Protein AF-A0A3Q0EEE9-F1 (afdb_monomer)

Radius of gyration: 18.24 Å; Cα contacts (8 Å, |Δi|>4): 40; chains: 1; bounding box: 27×54×54 Å

Structure (mmCIF, N/CA/C/O backbone):
data_AF-A0A3Q0EEE9-F1
#
_entry.id   AF-A0A3Q0EEE9-F1
#
loop_
_atom_site.group_PDB
_atom_site.id
_atom_site.type_symbol
_atom_site.label_atom_id
_atom_site.label_alt_id
_atom_site.label_comp_id
_atom_site.label_asym_id
_atom_site.label_entity_id
_atom_site.label_seq_id
_atom_site.pdbx_PDB_ins_code
_atom_site.Cartn_x
_atom_site.Cartn_y
_atom_site.Cartn_z
_atom_site.occupancy
_atom_site.B_iso_or_equiv
_atom_site.auth_seq_id
_atom_site.auth_comp_id
_atom_site.auth_asym_id
_atom_site.auth_atom_id
_atom_site.pdbx_PDB_model_num
ATOM 1 N N . MET A 1 1 ? -5.743 -3.973 42.461 1.00 39.34 1 MET A N 1
ATOM 2 C CA . MET A 1 1 ? -4.928 -4.333 41.282 1.00 39.34 1 MET A CA 1
ATOM 3 C C . MET A 1 1 ? -5.878 -4.457 40.107 1.00 39.34 1 MET A C 1
ATOM 5 O O . MET A 1 1 ? -6.543 -5.474 39.976 1.00 39.34 1 MET A O 1
ATOM 9 N N . THR A 1 2 ? -6.048 -3.391 39.333 1.00 46.34 2 THR A N 1
ATOM 10 C CA . THR A 1 2 ? -6.748 -3.474 38.049 1.00 46.34 2 THR A CA 1
ATOM 11 C C . THR A 1 2 ? -5.802 -4.175 37.072 1.00 46.34 2 THR A C 1
ATOM 13 O O . THR A 1 2 ? -4.642 -3.766 36.977 1.00 46.34 2 THR A O 1
ATOM 16 N N . PRO A 1 3 ? -6.216 -5.259 36.394 1.00 54.03 3 PRO A N 1
ATOM 17 C CA . PRO A 1 3 ? -5.435 -5.798 35.292 1.00 54.03 3 PRO A CA 1
ATOM 18 C C . PRO A 1 3 ? -5.280 -4.666 34.283 1.00 54.03 3 PRO A C 1
ATOM 20 O O . PRO A 1 3 ? -6.281 -4.068 33.888 1.00 54.03 3 PRO A O 1
ATOM 23 N N . GLY A 1 4 ? -4.035 -4.307 33.967 1.00 54.41 4 GLY A N 1
ATOM 24 C CA . GLY A 1 4 ? -3.747 -3.186 33.084 1.00 54.41 4 GLY A CA 1
ATOM 25 C C . GLY A 1 4 ? -4.574 -3.309 31.813 1.00 54.41 4 GLY A C 1
ATOM 26 O O . GLY A 1 4 ? -4.531 -4.354 31.157 1.00 54.41 4 GLY A O 1
ATOM 27 N N . SER A 1 5 ? -5.328 -2.256 31.484 1.00 62.38 5 SER A N 1
ATOM 28 C CA . SER A 1 5 ? -5.763 -2.033 30.111 1.00 62.38 5 SER A CA 1
ATOM 29 C C . SER A 1 5 ? -4.515 -2.174 29.263 1.00 62.38 5 SER A C 1
ATOM 31 O O . SER A 1 5 ? -3.617 -1.336 29.312 1.00 62.38 5 SER A O 1
ATOM 33 N N . ARG A 1 6 ? -4.408 -3.288 28.543 1.00 60.50 6 ARG A N 1
ATOM 34 C CA . ARG A 1 6 ? -3.514 -3.347 27.405 1.00 60.50 6 ARG A CA 1
ATOM 35 C C . ARG A 1 6 ? -4.089 -2.312 26.455 1.00 60.50 6 ARG A C 1
ATOM 37 O O . ARG A 1 6 ? -5.099 -2.592 25.815 1.00 60.50 6 ARG A O 1
ATOM 44 N N . ASP A 1 7 ? -3.480 -1.134 26.405 1.00 61.91 7 ASP A N 1
ATOM 45 C CA . ASP A 1 7 ? -3.603 -0.231 25.269 1.00 61.91 7 ASP A CA 1
ATOM 46 C C . ASP A 1 7 ? -3.013 -0.977 24.066 1.00 61.91 7 ASP A C 1
ATOM 48 O O . ASP A 1 7 ? -1.876 -0.765 23.651 1.00 61.91 7 ASP A O 1
ATOM 52 N N . MET A 1 8 ? -3.764 -1.949 23.540 1.00 59.28 8 MET A N 1
ATOM 53 C CA . MET A 1 8 ? -3.572 -2.438 22.187 1.00 59.28 8 MET A CA 1
ATOM 54 C C . MET A 1 8 ? -3.991 -1.266 21.317 1.00 59.28 8 MET A C 1
ATOM 56 O O . MET A 1 8 ? -5.168 -1.138 20.984 1.00 59.28 8 MET A O 1
ATOM 60 N N . GLY A 1 9 ? -3.043 -0.354 21.076 1.00 67.19 9 GLY A N 1
ATOM 61 C CA . GLY A 1 9 ? -3.235 0.796 20.206 1.00 67.19 9 GLY A CA 1
ATOM 62 C C . GLY A 1 9 ? -3.987 0.341 18.964 1.00 67.19 9 GLY A C 1
ATOM 63 O O . GLY A 1 9 ? -3.634 -0.677 18.367 1.00 67.19 9 GLY A O 1
ATOM 64 N N . LEU A 1 10 ? -5.091 1.025 18.663 1.00 75.38 10 LEU A N 1
ATOM 65 C CA . LEU A 1 10 ? -5.977 0.662 17.567 1.00 75.38 10 LEU A CA 1
ATOM 66 C C . LEU A 1 10 ? -5.142 0.546 16.289 1.00 75.38 10 LEU A C 1
ATOM 68 O O . LEU A 1 10 ? -4.593 1.546 15.835 1.00 75.38 10 LEU A O 1
ATOM 72 N N . LEU A 1 11 ? -5.034 -0.664 15.738 1.00 82.56 1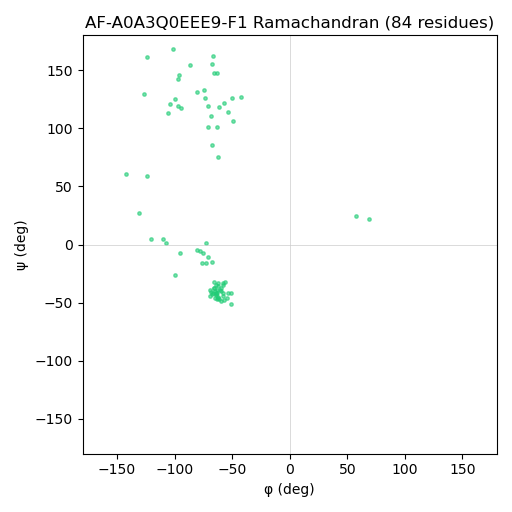1 LEU A N 1
ATOM 73 C CA . LEU A 1 11 ? -4.306 -0.899 14.498 1.00 82.56 11 LEU A CA 1
ATOM 74 C C . LEU A 1 11 ? -4.978 -0.090 13.386 1.00 82.56 11 LEU A C 1
ATOM 76 O O . LEU A 1 11 ? -6.150 -0.301 13.071 1.00 82.56 11 LEU A O 1
ATOM 80 N N . THR A 1 12 ? -4.238 0.841 12.802 1.00 85.88 12 THR A N 1
ATOM 81 C CA . THR A 1 12 ? -4.715 1.698 11.723 1.00 85.88 12 THR A CA 1
ATOM 82 C C . THR A 1 12 ? -4.200 1.209 10.376 1.00 85.88 12 THR A C 1
ATOM 84 O O . THR A 1 12 ? -3.282 0.396 10.281 1.00 85.88 12 THR A O 1
ATOM 87 N N . PHE A 1 13 ? -4.757 1.757 9.294 1.00 86.94 13 PHE A N 1
ATOM 88 C CA . PHE A 1 13 ? -4.244 1.485 7.953 1.00 86.94 13 PHE A CA 1
ATOM 89 C C . PHE A 1 13 ? -2.767 1.869 7.802 1.00 86.94 13 PHE A C 1
ATOM 91 O O . PHE A 1 13 ? -2.036 1.154 7.128 1.00 86.94 13 PHE A O 1
ATOM 98 N N . LYS A 1 14 ? -2.305 2.921 8.494 1.00 87.25 14 LYS A N 1
ATOM 99 C CA . LYS A 1 14 ? -0.902 3.354 8.438 1.00 87.25 14 LYS A CA 1
ATOM 100 C C . LYS A 1 14 ? 0.071 2.299 8.960 1.00 87.25 14 LYS A C 1
ATOM 102 O O . LYS A 1 14 ? 1.172 2.184 8.437 1.00 87.25 14 LYS A O 1
ATOM 107 N N . ASP A 1 15 ? -0.353 1.509 9.942 1.00 89.56 15 ASP A N 1
ATOM 108 C CA . ASP A 1 15 ? 0.485 0.482 10.568 1.00 89.56 15 ASP A CA 1
ATOM 109 C C . ASP A 1 15 ? 0.718 -0.731 9.654 1.00 89.56 15 ASP A C 1
ATOM 111 O O . ASP A 1 15 ? 1.613 -1.537 9.898 1.00 89.56 15 ASP A O 1
ATOM 115 N N . VAL A 1 16 ? -0.082 -0.871 8.592 1.00 90.25 16 VAL A N 1
ATOM 116 C CA . VAL A 1 16 ? -0.016 -1.988 7.635 1.00 90.25 16 VAL A CA 1
ATOM 117 C C . VAL A 1 16 ? 0.252 -1.530 6.201 1.00 90.25 16 VAL A C 1
ATOM 119 O O . VAL A 1 16 ? 0.216 -2.340 5.272 1.00 90.25 16 VAL A O 1
ATOM 122 N N . THR A 1 17 ? 0.496 -0.239 5.982 1.00 90.50 17 THR A N 1
ATOM 123 C CA . THR A 1 17 ? 0.825 0.304 4.662 1.00 90.50 17 THR A CA 1
ATOM 124 C C . THR A 1 17 ? 2.313 0.449 4.458 1.00 90.50 17 THR A C 1
ATOM 126 O O . THR A 1 17 ? 3.040 0.839 5.365 1.00 90.50 17 THR A O 1
ATOM 129 N N . ILE A 1 18 ? 2.736 0.236 3.217 1.00 90.50 18 ILE A N 1
ATOM 130 C CA . ILE A 1 18 ? 4.052 0.653 2.748 1.00 90.50 18 ILE A CA 1
ATOM 131 C C . ILE A 1 18 ? 3.853 1.957 1.974 1.00 90.50 18 ILE A C 1
ATOM 133 O O . ILE A 1 18 ? 3.030 2.028 1.055 1.00 90.50 18 ILE A O 1
ATOM 137 N N . GLU A 1 19 ? 4.581 2.996 2.360 1.00 88.62 19 GLU A N 1
ATOM 138 C CA . GLU A 1 19 ? 4.623 4.261 1.634 1.00 88.62 19 GLU A CA 1
ATOM 139 C C . GLU A 1 19 ? 5.945 4.335 0.876 1.00 88.62 19 GLU A C 1
ATOM 141 O O . GLU A 1 19 ? 7.007 4.256 1.484 1.00 88.62 19 GLU A O 1
ATOM 146 N N . PHE A 1 20 ? 5.862 4.471 -0.446 1.00 89.56 20 PHE A N 1
ATOM 147 C CA . PHE A 1 20 ? 7.015 4.745 -1.297 1.00 89.56 20 PHE A CA 1
ATOM 148 C C . PHE A 1 20 ? 7.091 6.244 -1.588 1.00 89.56 20 PHE A C 1
ATOM 150 O O . PHE A 1 20 ? 6.058 6.890 -1.819 1.00 89.56 20 PHE A O 1
ATOM 157 N N . SER A 1 21 ? 8.303 6.795 -1.628 1.00 89.06 21 SER A N 1
ATOM 158 C CA . SER A 1 21 ? 8.541 8.077 -2.292 1.00 89.06 21 SER A CA 1
ATOM 159 C C . SER A 1 21 ? 8.330 7.941 -3.813 1.00 89.06 21 SER A C 1
ATOM 161 O O . SER A 1 21 ? 8.327 6.823 -4.338 1.00 89.06 21 SER A O 1
ATOM 163 N N . PRO A 1 22 ? 8.137 9.048 -4.554 1.00 87.19 22 PRO A N 1
ATOM 164 C CA . PRO A 1 22 ? 8.088 9.004 -6.016 1.00 87.19 22 PRO A CA 1
ATOM 165 C C . PRO A 1 22 ? 9.323 8.328 -6.630 1.00 87.19 22 PRO A C 1
ATOM 167 O O . PRO A 1 22 ? 9.188 7.489 -7.513 1.00 87.19 22 PRO A O 1
ATOM 170 N N . GLU A 1 23 ? 10.511 8.628 -6.105 1.00 91.50 23 GLU A N 1
ATOM 171 C CA . GLU A 1 23 ? 11.787 8.088 -6.579 1.00 91.50 23 GLU A CA 1
ATOM 172 C C . GLU A 1 23 ? 11.898 6.580 -6.303 1.00 91.50 23 GLU A C 1
ATOM 174 O O . GLU A 1 23 ? 12.310 5.812 -7.173 1.00 91.50 23 GLU A O 1
ATOM 179 N N . GLU A 1 24 ? 11.483 6.127 -5.115 1.00 93.44 24 GLU A N 1
ATOM 180 C CA . GLU A 1 24 ? 11.450 4.697 -4.783 1.00 93.44 24 GLU A CA 1
ATOM 181 C C . GLU A 1 24 ? 10.431 3.948 -5.642 1.00 93.44 24 GLU A C 1
ATOM 183 O O . GLU A 1 24 ? 10.681 2.821 -6.068 1.00 93.44 24 GLU A O 1
ATOM 188 N N . TRP A 1 25 ? 9.289 4.577 -5.927 1.00 90.75 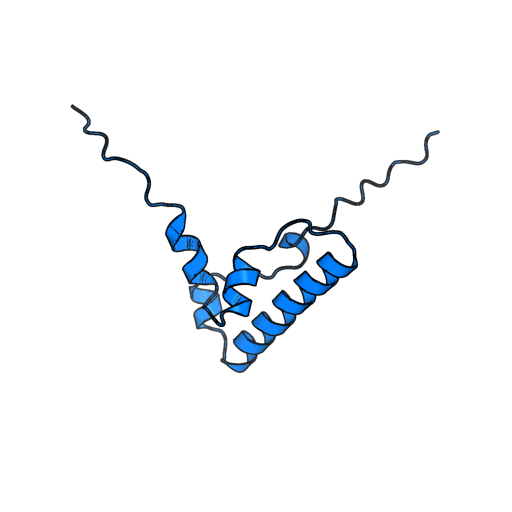25 TRP A N 1
ATOM 189 C CA . TRP A 1 25 ? 8.273 3.990 -6.784 1.00 90.75 25 TRP A CA 1
ATOM 190 C C . TR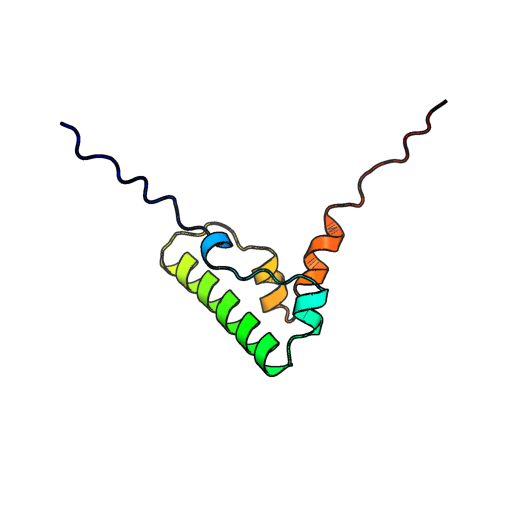P A 1 25 ? 8.745 3.846 -8.235 1.00 90.75 25 TRP A C 1
ATOM 192 O O . TRP A 1 25 ? 8.479 2.827 -8.881 1.00 90.75 25 TRP A O 1
ATOM 202 N N . GLU A 1 26 ? 9.442 4.852 -8.768 1.00 90.94 26 GLU A N 1
ATOM 203 C CA . GLU A 1 26 ? 10.018 4.797 -10.113 1.00 90.94 26 GLU A CA 1
ATOM 204 C C . GLU A 1 26 ? 10.976 3.615 -10.270 1.00 90.94 26 GLU A C 1
ATOM 206 O O . GLU A 1 26 ? 10.963 2.963 -11.315 1.00 90.9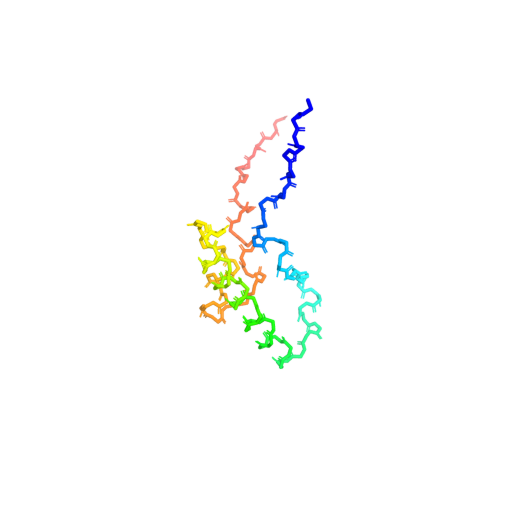4 26 GLU A O 1
ATOM 211 N N . CYS A 1 27 ? 11.702 3.270 -9.204 1.00 94.56 27 CYS A N 1
ATOM 212 C CA . CYS A 1 27 ? 12.591 2.111 -9.154 1.00 94.56 27 CYS A CA 1
ATOM 213 C C . CYS A 1 27 ? 11.865 0.751 -9.121 1.00 94.56 27 CYS A C 1
ATOM 215 O O . CYS A 1 27 ? 12.526 -0.276 -9.257 1.00 94.56 27 CYS A O 1
ATOM 217 N N . LEU A 1 28 ? 10.539 0.708 -8.926 1.00 93.88 28 LEU A N 1
ATOM 218 C CA . LEU A 1 28 ? 9.785 -0.547 -8.900 1.00 93.88 28 LEU A CA 1
ATOM 219 C C . LEU A 1 28 ? 9.481 -1.062 -10.305 1.00 93.88 28 LEU A C 1
ATOM 221 O O . LEU A 1 28 ? 8.864 -0.361 -11.118 1.00 93.88 28 LEU A O 1
ATOM 225 N N . ASP A 1 29 ? 9.765 -2.342 -10.528 1.00 96.00 29 ASP A N 1
ATOM 226 C CA . ASP A 1 29 ? 9.375 -3.041 -11.748 1.00 96.00 29 ASP A CA 1
ATOM 227 C C . ASP A 1 29 ? 7.844 -3.206 -11.836 1.00 96.00 29 ASP A C 1
ATOM 229 O O . ASP A 1 29 ? 7.150 -3.291 -10.811 1.00 96.00 29 ASP A O 1
ATOM 233 N N . PRO A 1 30 ? 7.268 -3.346 -13.047 1.00 93.69 30 PRO A N 1
ATOM 234 C CA . PRO A 1 30 ? 5.826 -3.530 -13.213 1.00 93.69 30 PRO A CA 1
ATOM 235 C C . PRO A 1 30 ? 5.207 -4.648 -12.345 1.00 93.69 30 PRO A C 1
ATOM 237 O O . PRO A 1 30 ? 4.150 -4.410 -11.751 1.00 93.69 30 PRO A O 1
ATOM 240 N N . PRO A 1 31 ? 5.832 -5.835 -12.175 1.00 95.62 31 PRO A N 1
ATOM 241 C CA . PRO A 1 31 ? 5.316 -6.864 -11.271 1.00 95.62 31 PRO 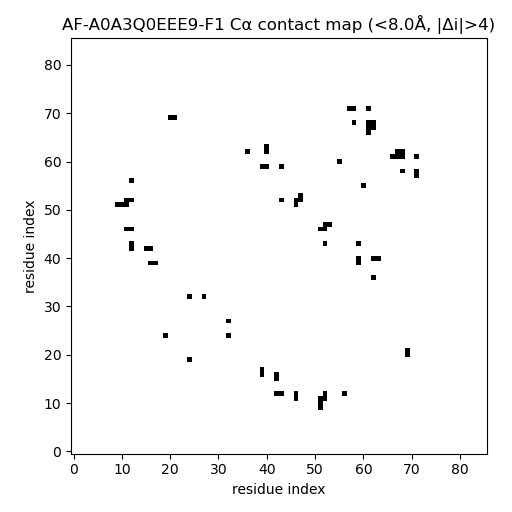A CA 1
ATOM 242 C C . PRO A 1 31 ? 5.297 -6.430 -9.799 1.00 95.62 31 PRO A C 1
ATOM 244 O O . PRO A 1 31 ? 4.364 -6.779 -9.076 1.00 95.62 31 PRO A O 1
ATOM 247 N N . GLN A 1 32 ? 6.275 -5.634 -9.353 1.00 95.25 32 GLN A N 1
ATOM 248 C CA . GLN A 1 32 ? 6.327 -5.114 -7.983 1.00 95.25 32 GLN A CA 1
ATOM 249 C C . GLN A 1 32 ? 5.217 -4.089 -7.736 1.00 95.25 32 GLN A C 1
ATOM 251 O O . GLN A 1 32 ? 4.563 -4.135 -6.696 1.00 95.25 32 GLN A O 1
ATOM 256 N N . ARG A 1 33 ? 4.924 -3.224 -8.715 1.00 93.19 33 ARG A N 1
ATOM 257 C CA . ARG A 1 33 ? 3.801 -2.270 -8.643 1.00 93.19 33 ARG A CA 1
ATOM 258 C C . ARG A 1 33 ? 2.446 -2.983 -8.569 1.00 93.19 33 ARG A C 1
ATOM 260 O O . ARG A 1 33 ? 1.562 -2.574 -7.813 1.00 93.19 33 ARG A O 1
ATOM 267 N N . ILE A 1 34 ? 2.282 -4.079 -9.317 1.00 94.06 34 ILE A N 1
ATOM 268 C CA . ILE A 1 34 ? 1.089 -4.942 -9.241 1.00 94.06 34 ILE A CA 1
ATOM 269 C C . ILE A 1 34 ? 0.991 -5.602 -7.864 1.00 94.06 34 ILE A C 1
ATOM 271 O O . ILE A 1 34 ? -0.083 -5.597 -7.258 1.00 94.06 34 ILE A O 1
ATOM 275 N N . LEU A 1 35 ? 2.100 -6.144 -7.356 1.00 95.69 35 LEU A N 1
ATOM 276 C CA . LEU A 1 35 ? 2.145 -6.763 -6.037 1.00 95.69 35 LEU A CA 1
ATOM 277 C C . LEU A 1 35 ? 1.777 -5.759 -4.942 1.00 95.69 35 LEU A C 1
ATOM 279 O O . LEU A 1 35 ? 0.890 -6.047 -4.143 1.00 95.69 35 LEU A O 1
ATOM 283 N N . TYR A 1 36 ? 2.381 -4.570 -4.953 1.00 94.81 36 TYR A N 1
ATOM 284 C CA . TYR A 1 36 ? 2.057 -3.487 -4.028 1.00 94.81 36 TYR A CA 1
ATOM 285 C C . TYR A 1 36 ? 0.559 -3.205 -4.002 1.00 94.81 36 TYR A C 1
ATOM 287 O O . TYR A 1 36 ? -0.069 -3.210 -2.944 1.00 94.81 36 TYR A O 1
ATOM 295 N N . ARG A 1 37 ? -0.032 -3.015 -5.185 1.00 93.44 37 ARG A N 1
ATOM 296 C CA . ARG A 1 37 ? -1.461 -2.756 -5.319 1.00 93.44 37 ARG A CA 1
ATOM 297 C C . ARG A 1 37 ? -2.297 -3.865 -4.683 1.00 93.44 37 ARG A C 1
ATOM 299 O O . ARG A 1 37 ? -3.224 -3.562 -3.937 1.00 93.44 37 ARG A O 1
ATOM 306 N N . ASN A 1 38 ? -1.985 -5.124 -4.978 1.00 95.31 38 ASN A N 1
ATOM 307 C CA . ASN A 1 38 ? -2.724 -6.263 -4.439 1.00 95.31 38 ASN A CA 1
ATOM 308 C C . ASN A 1 38 ? -2.613 -6.327 -2.912 1.00 95.31 38 ASN A C 1
ATOM 310 O O . ASN A 1 38 ? -3.632 -6.464 -2.240 1.00 95.31 38 ASN A O 1
ATOM 314 N N . VAL A 1 39 ? -1.403 -6.158 -2.372 1.00 94.81 39 VAL A N 1
ATOM 315 C CA . VAL A 1 39 ? -1.147 -6.191 -0.926 1.00 94.81 39 VAL A CA 1
ATOM 316 C C . VAL A 1 39 ? -1.875 -5.050 -0.215 1.00 94.81 39 VAL A C 1
ATOM 318 O O . VAL A 1 39 ? -2.571 -5.292 0.764 1.00 94.81 39 VAL A O 1
ATOM 321 N N . MET A 1 40 ? -1.798 -3.815 -0.719 1.00 94.31 40 MET A N 1
ATOM 322 C CA . MET A 1 40 ? -2.468 -2.669 -0.088 1.00 94.31 40 MET A CA 1
ATOM 323 C C . MET A 1 40 ? -3.997 -2.791 -0.117 1.00 94.31 40 MET A C 1
ATOM 325 O O . MET A 1 40 ? -4.659 -2.476 0.874 1.00 94.31 40 MET A O 1
ATOM 329 N N . LEU A 1 41 ? -4.571 -3.277 -1.225 1.00 94.25 41 LEU A N 1
ATOM 330 C CA . LEU A 1 41 ? -6.011 -3.534 -1.310 1.00 94.25 41 LEU A CA 1
ATOM 331 C C . LEU A 1 41 ? -6.444 -4.630 -0.331 1.00 94.25 41 LEU A C 1
ATOM 333 O O . LEU A 1 41 ? -7.482 -4.489 0.315 1.00 94.25 41 LEU A O 1
ATOM 337 N N . GLU A 1 42 ? -5.660 -5.698 -0.203 1.00 95.62 42 GLU A N 1
ATOM 338 C CA . GLU A 1 42 ? -5.960 -6.795 0.717 1.00 95.62 42 GLU A CA 1
ATOM 339 C C . GLU A 1 42 ? -5.826 -6.370 2.182 1.00 95.62 42 GLU A C 1
ATOM 341 O O . GLU A 1 42 ? -6.712 -6.654 2.984 1.00 95.62 42 GLU A O 1
ATOM 346 N N . ASN A 1 43 ? -4.803 -5.583 2.519 1.00 94.31 43 ASN A N 1
ATOM 347 C CA . ASN A 1 43 ? -4.636 -5.022 3.859 1.00 94.31 43 ASN A CA 1
ATOM 348 C C . ASN A 1 43 ? -5.849 -4.179 4.263 1.00 94.31 43 ASN A C 1
ATOM 350 O O . ASN A 1 43 ? -6.374 -4.340 5.363 1.00 94.31 43 ASN A O 1
ATOM 354 N N . HIS A 1 44 ? -6.356 -3.335 3.360 1.00 93.44 44 HIS A N 1
ATOM 355 C CA . HIS A 1 44 ? -7.577 -2.578 3.629 1.00 93.44 44 HIS A CA 1
ATOM 356 C C . HIS A 1 44 ? -8.793 -3.488 3.842 1.00 93.44 44 HIS A C 1
ATOM 358 O O . HIS A 1 44 ? -9.541 -3.277 4.794 1.00 93.44 44 HIS A O 1
ATOM 364 N N . LYS A 1 45 ? -8.997 -4.514 3.003 1.00 93.62 45 LYS A N 1
ATOM 365 C CA . LYS A 1 45 ? -10.103 -5.471 3.198 1.00 93.62 45 LYS A CA 1
ATOM 366 C C . LYS A 1 45 ? -10.006 -6.192 4.539 1.00 93.62 45 LYS A C 1
ATOM 368 O O . LYS A 1 45 ? -11.026 -6.350 5.200 1.00 93.62 45 LYS A O 1
ATOM 373 N N . ASN A 1 46 ? -8.803 -6.573 4.959 1.00 94.12 46 ASN A N 1
ATOM 374 C CA . ASN A 1 46 ? -8.579 -7.217 6.248 1.00 94.12 46 ASN A CA 1
ATOM 375 C C . ASN A 1 46 ? -8.945 -6.282 7.406 1.00 94.12 46 ASN A C 1
ATOM 377 O O . ASN A 1 46 ? -9.625 -6.703 8.335 1.00 94.12 46 ASN A O 1
ATOM 381 N N . LEU A 1 47 ? -8.589 -4.997 7.332 1.00 91.75 47 LEU A N 1
ATOM 382 C CA . LEU A 1 47 ? -9.010 -4.025 8.347 1.00 91.75 47 LEU A CA 1
ATOM 383 C C . LEU A 1 47 ? -10.522 -3.788 8.354 1.00 91.75 47 LEU A C 1
ATOM 385 O O . LEU A 1 47 ? -11.099 -3.642 9.430 1.00 91.75 47 LEU A O 1
ATOM 389 N N . VAL A 1 48 ? -11.175 -3.776 7.185 1.00 90.81 48 VAL A N 1
ATOM 390 C CA . VAL A 1 48 ? -12.646 -3.712 7.093 1.00 90.81 48 VAL A CA 1
ATOM 391 C C . VAL A 1 48 ? -13.266 -4.940 7.753 1.00 90.81 48 VAL A C 1
ATOM 393 O O . VAL A 1 48 ? -14.180 -4.802 8.560 1.00 90.81 48 VAL A O 1
ATOM 396 N N . PHE A 1 49 ? -12.747 -6.130 7.450 1.00 90.88 49 PHE A N 1
ATOM 397 C CA . PHE A 1 49 ? -13.212 -7.389 8.026 1.00 90.88 49 PHE A CA 1
ATOM 398 C C . PHE A 1 49 ? -13.065 -7.419 9.553 1.00 90.88 49 PHE A C 1
ATOM 400 O O . PHE A 1 49 ? -13.958 -7.891 10.251 1.00 90.88 49 PHE A O 1
ATOM 407 N N . LEU A 1 50 ? -11.972 -6.864 10.075 1.00 90.44 50 LEU A N 1
ATOM 408 C CA . LEU A 1 50 ? -11.723 -6.749 11.512 1.00 90.44 50 LEU A CA 1
ATOM 409 C C . LEU A 1 50 ? -12.511 -5.608 12.186 1.00 90.44 50 LEU A C 1
ATOM 411 O O . LEU A 1 50 ? -12.442 -5.468 13.404 1.00 90.44 50 LEU A O 1
ATOM 415 N N . GLY A 1 51 ? -13.238 -4.779 11.428 1.00 88.88 51 GLY A N 1
ATOM 416 C CA . GLY A 1 51 ? -13.955 -3.615 11.961 1.00 88.88 51 GLY A CA 1
ATOM 417 C C . GLY A 1 51 ? -13.036 -2.486 12.446 1.00 88.88 51 GLY A C 1
ATOM 418 O O . GLY A 1 51 ? -13.448 -1.665 13.260 1.00 88.88 51 GLY A O 1
ATOM 419 N N . LEU A 1 52 ? -11.792 -2.444 11.960 1.00 87.50 52 LEU A N 1
ATOM 420 C CA . LEU A 1 52 ? -10.744 -1.514 12.402 1.00 87.50 52 LEU A CA 1
ATOM 421 C C . LEU A 1 52 ? -10.631 -0.256 11.532 1.00 87.50 52 LEU A C 1
ATOM 423 O O . LEU A 1 52 ? -9.893 0.667 11.868 1.00 87.50 52 LEU A O 1
ATOM 427 N N . THR A 1 53 ? -11.358 -0.194 10.417 1.00 83.50 53 THR A N 1
ATOM 428 C CA . THR A 1 53 ? -11.407 0.996 9.563 1.00 83.50 53 THR A CA 1
ATOM 429 C C . THR A 1 53 ? -12.845 1.439 9.327 1.00 83.50 53 THR A C 1
ATOM 431 O O . THR A 1 53 ? -13.701 0.643 8.948 1.00 83.50 53 THR A O 1
ATOM 434 N N . VAL A 1 54 ? -13.109 2.727 9.559 1.00 74.62 54 VAL A N 1
ATOM 435 C CA . VAL A 1 54 ? -14.436 3.349 9.383 1.00 74.62 54 VAL A CA 1
ATOM 436 C C . VAL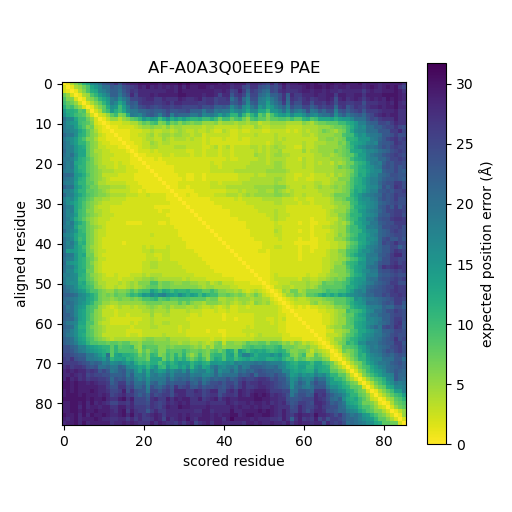 A 1 54 ? -14.525 4.099 8.050 1.00 74.62 54 VAL A C 1
ATOM 438 O O . VAL A 1 54 ? -15.604 4.248 7.482 1.00 74.62 54 VAL A O 1
ATOM 441 N N . SER A 1 55 ? -13.389 4.561 7.525 1.00 83.50 55 SER A N 1
ATOM 442 C CA . SER A 1 55 ? -13.304 5.323 6.281 1.00 83.50 55 SER A CA 1
ATOM 443 C C . SER A 1 55 ? -12.357 4.663 5.284 1.00 83.50 55 SER A C 1
ATOM 445 O O . SER A 1 55 ? -11.534 3.816 5.634 1.00 83.50 55 SER A O 1
ATOM 447 N N . LYS A 1 56 ? -12.499 5.048 4.014 1.00 86.31 56 LYS A N 1
ATOM 448 C CA . LYS A 1 56 ? -11.669 4.545 2.922 1.00 86.31 56 LYS A CA 1
ATOM 449 C C . LYS A 1 56 ? -10.493 5.499 2.684 1.00 86.31 56 LYS A C 1
ATOM 451 O O . LYS A 1 56 ? -10.743 6.648 2.319 1.00 86.31 56 LYS A O 1
ATOM 456 N N . PRO A 1 57 ? -9.236 5.060 2.859 1.00 88.50 57 PRO A N 1
ATOM 457 C CA . PRO A 1 57 ? -8.065 5.901 2.620 1.00 88.50 57 PRO A CA 1
ATOM 458 C C . PRO A 1 57 ? -7.948 6.336 1.153 1.00 88.50 57 PRO A C 1
ATOM 460 O O . PRO A 1 57 ? -8.262 5.565 0.242 1.00 88.50 57 PRO A O 1
ATOM 463 N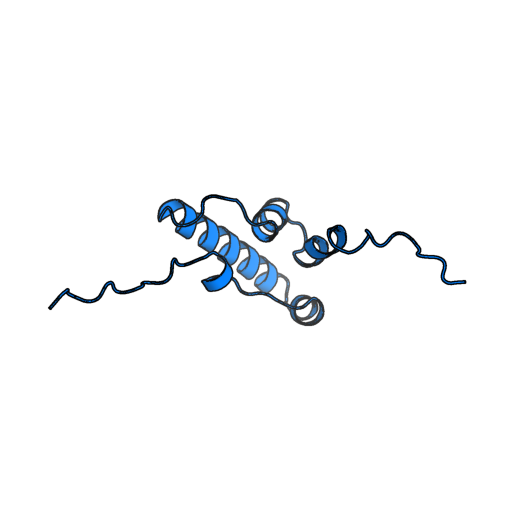 N . ASP A 1 58 ? -7.417 7.536 0.903 1.00 88.62 58 ASP A N 1
ATOM 464 C CA . ASP A 1 58 ? -7.225 8.053 -0.461 1.00 88.62 58 ASP A CA 1
ATOM 465 C C . ASP A 1 58 ? -6.319 7.165 -1.317 1.00 88.62 58 ASP A C 1
ATOM 467 O O . ASP A 1 58 ? -6.601 6.946 -2.497 1.00 88.62 58 ASP A O 1
ATOM 471 N N . LEU A 1 59 ? -5.281 6.586 -0.705 1.00 88.38 59 LEU A N 1
ATOM 472 C CA . LEU A 1 59 ? -4.419 5.598 -1.349 1.00 88.38 59 LEU A CA 1
ATOM 473 C C . LEU A 1 59 ? -5.238 4.424 -1.908 1.00 88.38 59 LEU A C 1
ATOM 475 O O . LEU A 1 59 ? -5.072 4.049 -3.066 1.00 88.38 59 LEU A O 1
ATOM 479 N N . ILE A 1 60 ? -6.175 3.886 -1.122 1.00 92.06 60 ILE A N 1
ATOM 480 C CA . ILE A 1 60 ? -7.039 2.777 -1.547 1.00 92.06 60 ILE A CA 1
ATOM 481 C C . ILE A 1 60 ? -7.933 3.197 -2.709 1.00 92.06 60 ILE A C 1
ATOM 483 O O . ILE A 1 60 ? -8.041 2.464 -3.693 1.00 92.06 60 ILE A O 1
ATOM 487 N N . ARG A 1 61 ? -8.520 4.397 -2.647 1.00 91.06 61 ARG A N 1
ATOM 488 C CA . ARG A 1 61 ? -9.326 4.945 -3.747 1.00 91.06 61 ARG A CA 1
ATOM 489 C C . ARG A 1 61 ? -8.527 5.035 -5.053 1.00 91.06 61 ARG A C 1
ATOM 491 O O . ARG A 1 61 ? -9.053 4.679 -6.108 1.00 91.06 61 ARG A O 1
ATOM 498 N N . CYS A 1 62 ? -7.268 5.467 -5.004 1.00 89.69 62 CYS A N 1
ATOM 499 C CA . CYS A 1 62 ? -6.413 5.532 -6.192 1.00 89.69 62 CYS A CA 1
ATOM 500 C C . CYS A 1 62 ? -6.035 4.151 -6.725 1.00 89.69 62 CYS A C 1
ATOM 502 O O . CYS A 1 62 ? -6.161 3.900 -7.927 1.00 89.69 62 CYS A O 1
ATOM 504 N N . LEU A 1 63 ? -5.662 3.230 -5.834 1.00 91.12 63 LEU A N 1
ATOM 505 C CA . LEU A 1 63 ? -5.319 1.861 -6.207 1.00 91.12 63 LEU A CA 1
ATOM 506 C C . LEU A 1 63 ? -6.502 1.118 -6.842 1.00 91.12 63 LEU A C 1
ATOM 508 O O . LEU A 1 63 ? -6.307 0.353 -7.785 1.00 91.12 63 LEU A O 1
ATOM 512 N N . GLU A 1 64 ? -7.740 1.343 -6.406 1.00 91.06 64 GLU A N 1
ATOM 513 C CA . GLU A 1 64 ? -8.925 0.769 -7.062 1.00 91.06 64 GLU A CA 1
ATOM 514 C C . GLU A 1 64 ? -9.101 1.286 -8.493 1.00 91.06 64 GLU A C 1
ATOM 516 O O . GLU A 1 64 ? -9.327 0.495 -9.411 1.00 91.06 64 GLU A O 1
ATOM 521 N N . GLN A 1 65 ? -8.890 2.589 -8.699 1.00 89.00 65 GLN A N 1
ATOM 522 C CA . GLN A 1 65 ? -8.986 3.256 -10.003 1.00 89.00 65 GLN A CA 1
ATOM 523 C C . GLN A 1 65 ? -7.824 2.930 -10.953 1.00 89.00 65 GLN A C 1
ATOM 525 O O . GLN A 1 65 ? -7.792 3.448 -12.066 1.00 89.00 65 GLN A O 1
ATOM 530 N N . ARG A 1 66 ? -6.877 2.076 -10.537 1.00 83.25 66 ARG A N 1
ATOM 531 C CA . ARG A 1 66 ? -5.614 1.819 -11.251 1.00 83.25 66 ARG A CA 1
ATOM 532 C C . ARG A 1 66 ? -4.784 3.091 -11.471 1.00 83.25 66 ARG A C 1
ATOM 534 O O . ARG A 1 66 ? -3.999 3.138 -12.411 1.00 83.25 66 ARG A O 1
ATOM 541 N N . LYS A 1 67 ? -4.979 4.108 -10.630 1.00 79.00 67 LYS A N 1
ATOM 542 C CA . LYS A 1 67 ? -4.197 5.344 -10.651 1.00 79.00 67 LYS A CA 1
ATOM 543 C C . LYS A 1 67 ? -2.938 5.178 -9.818 1.00 79.00 67 LYS A C 1
ATOM 545 O O . LYS A 1 67 ? -2.896 4.375 -8.884 1.00 79.00 67 LYS A O 1
ATOM 550 N N . GLU A 1 68 ? -1.931 5.959 -10.165 1.00 73.31 68 GLU A N 1
ATOM 551 C CA . GLU A 1 68 ? -0.641 5.940 -9.500 1.00 73.31 68 GLU A CA 1
ATOM 552 C C . GLU A 1 68 ? -0.711 6.633 -8.115 1.00 73.31 68 GLU A C 1
ATOM 554 O O . GLU A 1 68 ? -1.311 7.704 -7.991 1.00 73.31 68 GLU A O 1
ATOM 559 N N . PRO A 1 69 ? -0.162 6.025 -7.039 1.00 68.44 69 PRO A N 1
ATOM 560 C CA . PRO A 1 69 ? -0.272 6.530 -5.663 1.00 68.44 69 PRO A CA 1
ATOM 561 C C . PRO A 1 69 ? 0.217 7.964 -5.404 1.00 68.44 69 PRO A C 1
ATOM 563 O O . PRO A 1 69 ? -0.336 8.646 -4.541 1.00 68.44 69 PRO A O 1
ATOM 566 N N . TRP A 1 70 ? 1.241 8.444 -6.115 1.00 68.12 70 TRP A N 1
ATOM 567 C CA . TRP A 1 70 ? 1.845 9.762 -5.856 1.00 68.12 70 TRP A CA 1
ATOM 568 C C . TRP A 1 70 ? 1.006 10.933 -6.373 1.00 68.12 70 TRP A C 1
ATOM 570 O O . TRP A 1 70 ? 1.172 12.055 -5.889 1.00 68.12 70 TRP A O 1
ATOM 580 N N . ASP A 1 71 ? 0.037 10.690 -7.260 1.00 60.97 71 ASP A N 1
ATOM 581 C CA . ASP A 1 71 ? -0.895 11.728 -7.719 1.00 60.97 71 ASP A CA 1
ATOM 582 C C . ASP A 1 71 ? -1.852 12.209 -6.610 1.00 60.97 71 ASP A C 1
ATOM 584 O O . ASP A 1 71 ? -2.445 13.285 -6.715 1.00 60.97 71 ASP A O 1
ATOM 588 N N . VAL A 1 72 ? -1.970 11.468 -5.500 1.00 57.28 72 VAL A N 1
ATOM 589 C CA . VAL A 1 72 ? -2.847 11.811 -4.364 1.00 57.28 72 VAL A CA 1
ATOM 590 C C . VAL A 1 72 ? -2.401 13.091 -3.648 1.00 57.28 72 VAL A C 1
ATOM 592 O O . VAL A 1 72 ? -3.238 13.858 -3.170 1.00 57.28 72 VAL A O 1
ATOM 595 N N . LYS A 1 73 ? -1.092 13.379 -3.597 1.00 54.34 73 LYS A N 1
ATOM 596 C CA . LYS A 1 73 ? -0.554 14.536 -2.852 1.00 54.34 73 LYS A CA 1
ATOM 597 C C . LYS A 1 73 ? -0.780 15.887 -3.543 1.00 54.34 73 LYS A C 1
ATOM 599 O O . LYS A 1 73 ? -0.551 16.927 -2.931 1.00 54.34 73 LYS A O 1
ATOM 604 N N . ARG A 1 74 ? -1.279 15.916 -4.783 1.00 51.53 74 ARG A N 1
ATOM 605 C CA . ARG A 1 74 ? -1.384 17.157 -5.573 1.00 5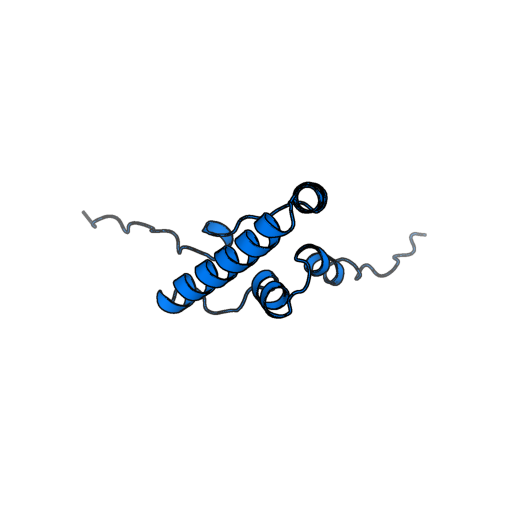1.53 74 ARG A CA 1
ATOM 606 C C . ARG A 1 74 ? -2.583 18.053 -5.248 1.00 51.53 74 ARG A C 1
ATOM 608 O O . ARG A 1 74 ? -2.648 19.161 -5.771 1.00 51.53 74 ARG A O 1
ATOM 615 N N . HIS A 1 75 ? -3.496 17.635 -4.370 1.00 46.31 75 HIS A N 1
ATOM 616 C CA . HIS A 1 75 ? -4.698 18.421 -4.052 1.00 46.31 75 HIS A CA 1
ATOM 617 C C . HIS A 1 75 ? -4.714 19.095 -2.668 1.00 46.31 75 HIS A C 1
ATOM 619 O O . HIS A 1 75 ? -5.675 19.797 -2.374 1.00 46.31 75 HIS A O 1
ATOM 625 N N . SER A 1 76 ? -3.664 18.973 -1.840 1.00 48.97 76 SER A N 1
ATOM 626 C CA . SER A 1 76 ? -3.659 19.562 -0.482 1.00 48.97 76 SER A CA 1
ATOM 627 C C . SER A 1 76 ? -2.710 20.757 -0.271 1.00 48.97 76 SER A C 1
ATOM 629 O O . SER A 1 76 ? -2.608 21.248 0.852 1.00 48.97 76 SER A O 1
ATOM 631 N N . THR A 1 77 ? -2.019 21.263 -1.302 1.00 45.69 77 THR A N 1
ATOM 632 C CA . THR A 1 77 ? -1.021 22.351 -1.130 1.00 45.69 77 THR A CA 1
ATOM 633 C C . THR A 1 77 ? -1.182 23.516 -2.113 1.00 45.69 77 THR A C 1
ATOM 635 O O . THR A 1 77 ? -0.226 24.235 -2.381 1.00 45.69 77 THR A O 1
ATOM 638 N N . LEU A 1 78 ? -2.390 23.773 -2.625 1.00 47.88 78 LEU A N 1
ATOM 639 C CA . LEU A 1 78 ? -2.658 24.994 -3.398 1.00 47.88 78 LEU A CA 1
ATOM 640 C C . LEU A 1 78 ? -3.815 25.810 -2.811 1.00 47.88 78 LEU A C 1
ATOM 642 O O . LEU A 1 78 ? -4.818 26.077 -3.460 1.00 47.88 78 LEU A O 1
ATOM 646 N N . ALA A 1 79 ? -3.658 26.214 -1.554 1.00 47.53 79 ALA A N 1
ATOM 647 C CA . ALA A 1 79 ? -4.463 27.273 -0.955 1.00 47.53 79 ALA A CA 1
ATOM 648 C C . ALA A 1 79 ? -3.595 28.140 -0.031 1.00 47.53 79 ALA A C 1
ATOM 650 O O . ALA A 1 79 ? -3.828 28.232 1.170 1.00 47.53 79 ALA A O 1
ATOM 651 N N . LYS A 1 80 ? -2.561 28.780 -0.586 1.00 54.78 80 LYS A N 1
ATOM 652 C CA . LYS A 1 80 ? -2.074 30.048 -0.028 1.00 54.78 80 LYS A CA 1
ATOM 653 C C . LYS A 1 80 ? -2.527 31.158 -0.977 1.00 54.78 80 LYS A C 1
ATOM 655 O O . LYS A 1 80 ? -2.058 31.169 -2.114 1.00 54.78 80 LYS A O 1
ATOM 660 N N . PRO A 1 81 ? -3.436 32.062 -0.571 1.00 59.69 81 PRO A N 1
ATOM 661 C CA . PRO A 1 81 ? -3.664 33.277 -1.339 1.00 59.69 81 PRO A CA 1
ATOM 662 C C . PRO A 1 81 ? -2.390 34.138 -1.288 1.00 59.69 81 PRO A C 1
ATOM 664 O O . PRO A 1 81 ? -1.667 34.091 -0.286 1.00 59.69 81 PRO A O 1
ATOM 667 N N . PRO A 1 82 ? -2.073 34.906 -2.345 1.00 58.16 82 PRO A N 1
ATOM 668 C CA . PRO A 1 82 ? -0.877 35.730 -2.356 1.00 58.16 82 PRO A CA 1
ATOM 669 C C . PRO A 1 82 ? -1.066 36.903 -1.388 1.00 58.16 82 PRO A C 1
ATOM 671 O O . PRO A 1 82 ? -1.741 37.885 -1.692 1.00 58.16 82 PRO A O 1
ATOM 674 N N . GLY A 1 83 ? -0.475 36.780 -0.199 1.00 50.28 83 GLY A N 1
ATOM 675 C CA . GLY A 1 83 ? -0.262 37.895 0.713 1.00 50.28 83 GLY A CA 1
ATOM 676 C C . GLY A 1 83 ? 0.763 38.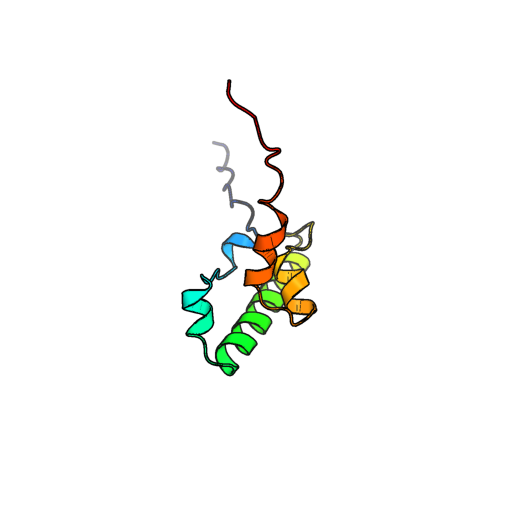845 0.105 1.00 50.28 83 GLY A C 1
ATOM 677 O O . GLY A 1 83 ? 1.930 38.493 -0.052 1.00 50.28 83 GLY A O 1
ATOM 678 N N . ARG A 1 84 ? 0.288 40.026 -0.285 1.00 65.25 84 ARG A N 1
ATOM 679 C CA . ARG A 1 84 ? 1.087 41.205 -0.616 1.00 65.25 84 ARG A CA 1
ATOM 680 C C . ARG A 1 84 ? 1.668 41.734 0.699 1.00 65.25 84 ARG A C 1
ATOM 682 O O . ARG A 1 84 ? 0.892 42.070 1.587 1.00 65.25 84 ARG A O 1
ATOM 689 N N . TRP A 1 85 ? 2.988 41.779 0.835 1.00 53.78 85 TRP A N 1
ATOM 690 C CA . TRP A 1 85 ? 3.644 42.488 1.937 1.00 53.78 85 TRP A CA 1
ATOM 691 C C . TRP A 1 85 ? 4.054 43.864 1.403 1.00 53.78 85 TRP A C 1
ATOM 693 O O . TRP A 1 85 ? 4.771 43.920 0.401 1.00 53.78 85 TRP A O 1
ATOM 703 N N . GLU A 1 86 ? 3.520 44.930 2.006 1.00 47.28 86 GLU A N 1
ATOM 704 C CA . GLU A 1 86 ? 4.068 46.292 1.891 1.00 47.28 86 GLU A CA 1
ATOM 705 C C . GLU A 1 86 ? 5.332 46.439 2.743 1.00 47.28 86 GLU A C 1
ATOM 707 O O . GLU A 1 86 ? 5.413 45.748 3.788 1.00 47.28 86 GLU A O 1
#

Solvent-accessible surface area (backbone atoms only — not comparable to full-atom values): 5767 Å² total; per-residue (Å²): 134,78,81,73,80,76,78,70,68,80,70,46,72,74,82,72,54,87,83,70,54,71,71,60,48,68,72,48,52,73,70,52,54,52,48,51,47,53,51,54,52,48,48,51,51,51,33,48,75,69,67,55,48,95,73,83,54,70,62,54,58,29,50,73,71,71,43,67,68,73,68,68,69,72,78,80,78,84,82,77,78,88,79,82,81,132

Secondary structure (DSSP, 8-state):
-PPP--------GGGG-----HHHHHTS-HHHHHHHHHHHHHHHHHHHHTT--SS--HHHHHHHTT--GGGGGGGSS---------

pLDDT: mean 79.01, std 17.16, range [39.34, 96.0]

Organism: Carlito syrichta (NCBI:txid1868482)

Foldseek 3Di:
DPPDPPPPPQDDLVNQADDDDPVRVVVDDPVRVVVNLVSSLVSVVVCVVVVSDPDDDPQVVCSVVVHDNVVSPVPPPPPDDDDDDD

Sequence (86 aa):
MTPGSRDMGLLTFKDVTIEFSPEEWECLDPPQRILYRNVMLENHKNLVFLGLTVSKPDLIRCLEQRKEPWDVKRHSTLAKPPGRWE

InterPro domains:
  IPR001909 Krueppel-associated box [PF01352] (11-51)
  IPR001909 Krueppel-associated box [PS50805] (11-82)
  IPR001909 Krueppel-associated box [SM00349] (11-71)
  IPR001909 Krueppel-associated box [cd07765] (11-50)
  IPR036051 Krueppel-associated box domain superfamily [SSF109640] (9-66)
  IPR050169 Krueppel C2H2-type zinc-finger [PTHR23232] (9-75)

Mean predicted aligned error: 11.47 Å

Nearest PDB structures (foldseek):
  7z36-assembly1_D  TM=9.679E-01  e=4.018E-03  Homo sapiens